Protein AF-A0A9E5T2G0-F1 (afdb_monomer_lite)

Foldseek 3Di:
DQPQKWKWKWKWFCPDPDVPDSDIDIDTDIGRLVCQLVVVVPDPPCSVVPDDSVVVNVCVVVPDFAWPDFDDD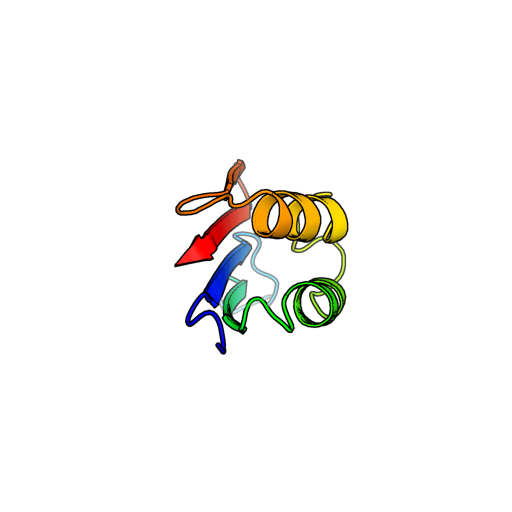PGMTITIGMD

Radius of gyration: 13.54 Å; chains: 1; bounding box: 33×21×39 Å

Structure (mmCIF, N/CA/C/O backbone):
data_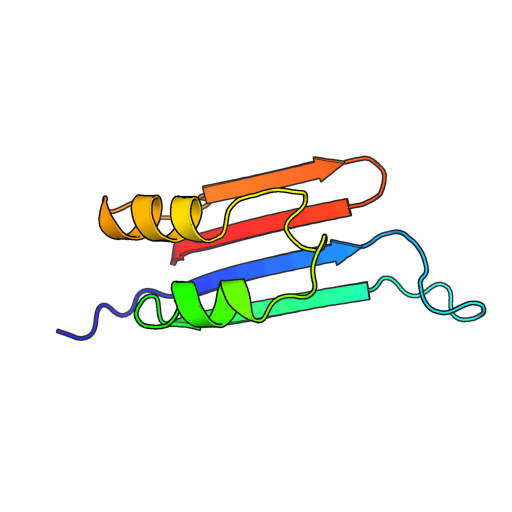AF-A0A9E5T2G0-F1
#
_entry.id   AF-A0A9E5T2G0-F1
#
loop_
_atom_site.group_PDB
_atom_site.id
_atom_site.type_symbol
_atom_site.label_atom_id
_atom_site.label_alt_id
_atom_site.label_comp_id
_atom_site.label_asym_id
_atom_site.label_entity_id
_atom_site.label_seq_id
_atom_site.pdbx_PDB_ins_code
_atom_site.Cartn_x
_atom_site.Cartn_y
_atom_site.Cartn_z
_atom_site.occupancy
_atom_site.B_iso_or_equiv
_atom_site.auth_seq_id
_atom_site.auth_comp_id
_atom_site.auth_asym_id
_atom_site.auth_atom_id
_atom_site.pdbx_PDB_model_num
ATOM 1 N N . MET A 1 1 ? 7.978 -9.147 -22.568 1.00 42.00 1 MET A N 1
ATOM 2 C CA . MET A 1 1 ? 8.126 -10.100 -21.450 1.00 42.00 1 MET A CA 1
ATOM 3 C C . MET A 1 1 ? 7.142 -9.648 -20.394 1.00 42.00 1 MET A C 1
ATOM 5 O O . MET A 1 1 ? 7.195 -8.480 -20.040 1.00 42.00 1 MET A O 1
ATOM 9 N N . ALA A 1 2 ? 6.176 -10.482 -20.007 1.00 46.69 2 ALA A N 1
ATOM 10 C CA . ALA A 1 2 ? 5.306 -10.133 -18.891 1.00 46.69 2 ALA A CA 1
ATOM 11 C C . ALA A 1 2 ? 6.190 -10.172 -17.646 1.00 46.69 2 ALA A C 1
ATOM 13 O O . ALA A 1 2 ? 6.604 -11.251 -17.229 1.00 46.69 2 ALA A O 1
ATOM 14 N N . ASP A 1 3 ? 6.581 -8.997 -17.162 1.00 55.91 3 ASP A N 1
ATOM 15 C CA . ASP A 1 3 ? 7.246 -8.835 -15.877 1.00 55.91 3 ASP A CA 1
ATOM 16 C C . ASP A 1 3 ? 6.397 -9.601 -14.858 1.00 55.91 3 ASP A C 1
ATOM 18 O O . ASP A 1 3 ? 5.247 -9.236 -14.613 1.00 55.91 3 ASP A O 1
ATOM 22 N N . GLY A 1 4 ? 6.912 -10.713 -14.331 1.00 68.56 4 GLY A N 1
ATOM 23 C CA . GLY A 1 4 ? 6.208 -11.580 -13.379 1.00 68.56 4 GLY A CA 1
ATOM 24 C C . GLY A 1 4 ? 6.039 -10.934 -12.004 1.00 68.56 4 GLY A C 1
ATOM 25 O O . GLY A 1 4 ? 5.955 -11.655 -11.015 1.00 68.56 4 GLY A O 1
ATOM 26 N N . ARG A 1 5 ? 6.048 -9.597 -11.958 1.00 80.94 5 ARG A N 1
ATOM 27 C CA . ARG A 1 5 ? 6.025 -8.779 -10.759 1.00 80.94 5 ARG A CA 1
ATOM 28 C C . ARG A 1 5 ? 4.591 -8.560 -10.293 1.00 80.94 5 ARG A C 1
ATOM 30 O O . ARG A 1 5 ? 3.698 -8.221 -11.080 1.00 80.94 5 ARG A O 1
ATOM 37 N N . PHE A 1 6 ? 4.377 -8.713 -8.998 1.00 88.62 6 PHE A N 1
ATOM 38 C CA . PHE A 1 6 ? 3.106 -8.539 -8.319 1.00 88.62 6 PHE A CA 1
ATOM 39 C C . PHE A 1 6 ? 3.228 -7.470 -7.241 1.00 88.62 6 PHE A C 1
ATOM 41 O O . PHE A 1 6 ? 4.168 -7.462 -6.456 1.00 88.62 6 PHE A O 1
ATOM 48 N N . LEU A 1 7 ? 2.228 -6.601 -7.169 1.00 89.38 7 LEU A N 1
ATOM 49 C CA . LEU A 1 7 ? 1.992 -5.721 -6.042 1.00 89.38 7 LEU A CA 1
ATOM 50 C C . LEU A 1 7 ? 1.113 -6.455 -5.025 1.00 89.38 7 LEU A C 1
ATOM 52 O O . LEU A 1 7 ? -0.049 -6.769 -5.294 1.00 89.38 7 LEU A O 1
ATOM 56 N N . CYS A 1 8 ? 1.672 -6.731 -3.860 1.00 90.56 8 CYS A N 1
ATOM 57 C CA . CYS A 1 8 ? 0.974 -7.308 -2.723 1.00 90.56 8 CYS A CA 1
ATOM 58 C C . CYS A 1 8 ? 0.577 -6.172 -1.774 1.00 90.56 8 CYS A C 1
ATOM 60 O O . CYS A 1 8 ? 1.437 -5.468 -1.246 1.00 90.56 8 CYS A O 1
ATOM 62 N N . VAL A 1 9 ? -0.728 -5.993 -1.573 1.00 88.81 9 VAL A N 1
ATOM 63 C CA . VAL A 1 9 ? -1.314 -4.941 -0.733 1.00 88.81 9 VAL A CA 1
ATOM 64 C C . VAL A 1 9 ? -2.059 -5.596 0.418 1.00 88.81 9 VAL A C 1
ATOM 66 O O . VAL A 1 9 ? -3.009 -6.345 0.197 1.00 88.81 9 VAL A O 1
ATOM 69 N N . THR A 1 10 ? -1.646 -5.286 1.640 1.00 89.44 10 THR A N 1
ATOM 70 C CA . THR A 1 10 ? -2.315 -5.691 2.876 1.00 89.44 10 THR A CA 1
ATOM 71 C C . THR A 1 10 ? -2.763 -4.446 3.627 1.00 89.44 10 THR A C 1
ATOM 73 O O . THR A 1 10 ? -1.937 -3.615 3.991 1.00 89.44 10 THR A O 1
ATOM 76 N N . VAL A 1 11 ? -4.062 -4.314 3.878 1.00 86.69 11 VAL A N 1
ATOM 77 C CA . VAL A 1 11 ? -4.633 -3.266 4.730 1.00 86.69 11 VAL A CA 1
ATOM 78 C C . VAL A 1 11 ? -5.388 -3.936 5.865 1.00 86.69 11 VAL A C 1
ATOM 80 O O . VAL A 1 11 ? -6.295 -4.731 5.622 1.00 86.69 11 VAL A O 1
ATOM 83 N N . VAL A 1 12 ? -5.038 -3.593 7.097 1.00 85.19 12 VAL A N 1
ATOM 84 C CA . VAL A 1 12 ? -5.713 -4.032 8.315 1.00 85.19 12 VAL A CA 1
ATOM 85 C C . VAL A 1 12 ? -6.254 -2.801 9.025 1.00 85.19 12 VAL A C 1
ATOM 87 O O . VAL A 1 12 ? -5.518 -1.870 9.344 1.00 85.19 12 VAL A O 1
ATOM 90 N N . ASP A 1 13 ? -7.561 -2.784 9.244 1.00 78.38 13 ASP A N 1
ATOM 91 C CA . ASP A 1 13 ? -8.254 -1.756 10.008 1.00 78.38 13 ASP A CA 1
ATOM 92 C C . ASP A 1 13 ? -8.624 -2.339 11.371 1.00 78.38 13 ASP A C 1
ATOM 94 O O . ASP A 1 13 ? -9.428 -3.273 11.465 1.00 78.38 13 ASP A O 1
ATOM 98 N N . HIS A 1 14 ? -7.987 -1.817 12.418 1.00 74.06 14 HIS A N 1
ATOM 99 C CA . HIS A 1 14 ? -8.173 -2.289 13.787 1.00 74.06 14 HIS A CA 1
ATOM 100 C C . HIS A 1 14 ? -9.387 -1.641 14.465 1.00 74.06 14 HIS A C 1
ATOM 102 O O . HIS A 1 14 ? -9.731 -2.031 15.581 1.00 74.06 14 HIS A O 1
ATOM 108 N N . ASN A 1 15 ? -10.071 -0.696 13.805 1.00 64.06 15 ASN A N 1
ATOM 109 C CA . ASN A 1 15 ? -11.405 -0.293 14.232 1.00 64.06 15 ASN A CA 1
ATOM 110 C C . ASN A 1 15 ? -12.407 -1.388 13.841 1.00 64.06 15 ASN A C 1
ATOM 112 O O . ASN A 1 15 ? -12.541 -1.740 12.669 1.00 64.06 15 ASN A O 1
ATOM 116 N N . ALA A 1 16 ? -13.141 -1.912 14.822 1.00 53.03 16 ALA A N 1
ATOM 117 C CA . ALA A 1 16 ? -14.257 -2.817 14.573 1.00 53.03 16 ALA A CA 1
ATOM 118 C C . ALA A 1 16 ? -15.339 -2.074 13.767 1.00 53.03 16 ALA A C 1
ATOM 120 O O . ALA A 1 16 ? -16.003 -1.185 14.294 1.00 53.03 16 ALA A O 1
ATOM 121 N N . VAL A 1 17 ? -15.498 -2.403 12.481 1.00 53.41 17 VAL A N 1
ATOM 122 C CA . VAL A 1 17 ? -16.548 -1.806 11.626 1.00 53.41 17 VAL A CA 1
ATOM 123 C C . VAL A 1 17 ? -17.868 -2.572 11.747 1.00 53.41 17 VAL A C 1
ATOM 125 O O . VAL A 1 17 ? -18.925 -2.040 11.421 1.00 53.41 17 VAL A O 1
ATOM 128 N N . ILE A 1 18 ? -17.840 -3.799 12.267 1.00 55.12 18 ILE A N 1
ATOM 129 C CA . ILE A 1 18 ? -19.055 -4.563 12.533 1.00 55.12 18 ILE A CA 1
ATOM 130 C C . ILE A 1 18 ? -19.338 -4.452 14.026 1.00 55.12 18 ILE A 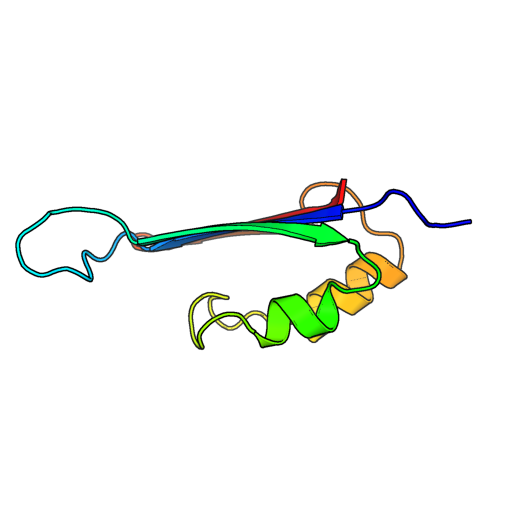C 1
ATOM 132 O O . ILE A 1 18 ? -18.754 -5.166 14.848 1.00 55.12 18 ILE A O 1
ATOM 136 N N . GLU A 1 19 ? -20.214 -3.507 14.375 1.00 46.34 19 GLU A N 1
ATOM 137 C CA . GLU A 1 19 ? -20.829 -3.464 15.697 1.00 46.34 19 GLU A CA 1
ATOM 138 C C . GLU A 1 19 ? -21.307 -4.888 16.020 1.00 46.34 19 GLU A C 1
ATOM 140 O O . GLU A 1 19 ? -22.144 -5.429 15.304 1.00 46.34 19 GLU A O 1
ATOM 145 N N . GLN A 1 20 ? -20.755 -5.486 17.085 1.00 50.22 20 GLN A N 1
ATOM 146 C CA . GLN A 1 20 ? -21.100 -6.802 17.659 1.00 50.22 20 GLN A CA 1
ATOM 147 C C . GLN A 1 20 ? -20.251 -8.038 17.281 1.00 50.22 20 GLN A C 1
ATOM 149 O O . GLN A 1 20 ? -20.490 -9.078 17.892 1.00 50.22 20 GLN A O 1
ATOM 154 N N . THR A 1 21 ? -19.233 -7.978 16.404 1.00 59.69 21 THR A N 1
ATOM 155 C CA . THR A 1 21 ? -18.380 -9.175 16.136 1.00 59.69 21 THR A CA 1
ATOM 156 C C . THR A 1 21 ? -16.963 -9.103 16.704 1.00 59.69 21 THR A C 1
ATOM 158 O O . THR A 1 21 ? -16.358 -10.140 16.961 1.00 59.69 21 THR A O 1
ATOM 161 N N . GLY A 1 22 ? -16.425 -7.899 16.934 1.00 57.84 22 GLY A N 1
ATOM 162 C CA . GLY A 1 22 ? -15.029 -7.723 17.361 1.00 57.84 22 GLY A CA 1
ATOM 163 C C . GLY A 1 22 ? -13.997 -8.053 16.273 1.00 57.84 22 GLY A C 1
ATOM 164 O O . GLY A 1 22 ? -12.805 -8.141 16.566 1.00 57.84 22 GLY A O 1
ATOM 165 N N . GLU A 1 23 ? -14.435 -8.237 15.025 1.00 59.19 23 GLU A N 1
ATOM 166 C CA . GLU A 1 23 ? -13.565 -8.612 13.911 1.00 59.19 23 GLU A CA 1
ATOM 167 C C . GLU A 1 23 ? -12.929 -7.388 13.236 1.00 59.19 23 GLU A C 1
ATOM 169 O O . GLU A 1 23 ? -13.559 -6.345 13.037 1.00 59.19 23 GLU A O 1
ATOM 174 N N . GLN A 1 24 ? -11.654 -7.535 12.872 1.00 67.06 24 GLN A N 1
ATOM 175 C CA . GLN A 1 24 ? -10.888 -6.535 12.130 1.00 67.06 24 GLN A CA 1
ATOM 176 C C . GLN A 1 24 ? -11.258 -6.587 10.645 1.00 67.06 24 GLN A C 1
ATOM 178 O O . GLN A 1 24 ? -11.410 -7.665 10.068 1.00 67.06 24 GLN A O 1
ATOM 183 N N . SER A 1 25 ? -11.356 -5.427 9.993 1.00 73.62 25 SER A N 1
ATOM 184 C CA . SER A 1 25 ? -11.531 -5.377 8.538 1.00 73.62 25 SER A CA 1
ATOM 185 C C . SER A 1 25 ? -10.167 -5.555 7.871 1.00 73.62 25 SER A C 1
ATOM 187 O O . SER A 1 25 ? -9.269 -4.736 8.065 1.00 73.62 25 SER A O 1
ATOM 189 N N . TYR A 1 26 ? -10.014 -6.620 7.081 1.00 80.31 26 TYR A N 1
ATOM 190 C CA . TYR A 1 26 ? -8.775 -6.938 6.374 1.00 80.31 26 TYR A CA 1
ATOM 191 C C . TYR A 1 26 ? -8.983 -6.944 4.855 1.00 80.31 26 TYR A C 1
ATOM 193 O O . TYR A 1 26 ? -9.977 -7.457 4.343 1.00 80.31 26 TYR A O 1
ATOM 201 N N . ILE A 1 27 ? -8.023 -6.378 4.125 1.00 84.00 27 ILE A N 1
ATOM 202 C CA . ILE A 1 27 ? -7.917 -6.458 2.667 1.00 84.00 27 ILE A CA 1
ATOM 203 C C . ILE A 1 27 ? -6.537 -7.025 2.362 1.00 84.00 27 ILE A C 1
ATOM 205 O O . ILE A 1 27 ? -5.534 -6.441 2.758 1.00 84.00 27 ILE A O 1
ATOM 209 N N . ASN A 1 28 ? -6.484 -8.152 1.659 1.00 88.19 28 ASN A N 1
ATOM 210 C CA . ASN A 1 28 ? -5.241 -8.722 1.154 1.00 88.19 28 ASN A CA 1
ATOM 211 C C . ASN A 1 28 ? -5.408 -9.001 -0.340 1.00 88.19 28 ASN A C 1
ATOM 213 O O . ASN A 1 28 ? -6.288 -9.766 -0.736 1.00 88.19 28 ASN A O 1
ATOM 217 N N . MET A 1 29 ? -4.597 -8.344 -1.163 1.00 88.12 29 MET A N 1
ATOM 218 C CA . MET A 1 29 ? -4.672 -8.424 -2.616 1.00 88.12 29 MET A CA 1
ATOM 219 C C . MET A 1 29 ? -3.296 -8.662 -3.214 1.00 88.12 29 MET A C 1
ATOM 221 O O . MET A 1 29 ? -2.308 -8.063 -2.795 1.00 88.12 29 MET A O 1
ATOM 225 N N . ARG A 1 30 ? -3.264 -9.484 -4.262 1.00 89.75 30 ARG A N 1
ATOM 226 C CA . ARG A 1 30 ? -2.095 -9.684 -5.115 1.00 89.75 30 ARG A CA 1
ATOM 227 C C . ARG A 1 30 ? -2.451 -9.262 -6.530 1.00 89.75 30 ARG A C 1
ATOM 229 O O . ARG A 1 30 ? -3.289 -9.888 -7.175 1.00 89.75 30 ARG A O 1
ATOM 236 N N . ILE A 1 31 ? -1.831 -8.188 -6.992 1.00 89.69 31 ILE A N 1
ATOM 237 C CA . ILE A 1 31 ? -2.193 -7.505 -8.230 1.00 89.69 31 ILE A CA 1
ATOM 238 C C . ILE A 1 31 ? -1.002 -7.594 -9.186 1.00 89.69 31 ILE A C 1
ATOM 240 O O . ILE A 1 31 ? 0.104 -7.237 -8.790 1.00 89.69 31 ILE A O 1
ATOM 244 N N . PRO A 1 32 ? -1.167 -8.039 -10.441 1.00 89.50 32 PRO A N 1
ATOM 245 C CA . PRO A 1 32 ? -0.107 -7.911 -11.438 1.00 89.50 32 PRO A CA 1
ATOM 246 C C . PRO A 1 32 ? 0.317 -6.446 -11.566 1.00 89.50 32 PRO A C 1
ATOM 248 O O . PRO A 1 32 ? -0.550 -5.584 -11.682 1.00 89.50 32 PRO A O 1
ATOM 251 N N . VAL A 1 33 ? 1.617 -6.143 -11.602 1.00 87.19 33 VAL A N 1
ATOM 252 C CA . VAL A 1 33 ? 2.103 -4.748 -11.685 1.00 87.19 33 VAL A CA 1
ATOM 253 C C . VAL A 1 33 ? 1.468 -3.973 -12.847 1.00 87.19 33 VAL A C 1
ATOM 255 O O . VAL A 1 33 ? 1.121 -2.806 -12.691 1.00 87.19 33 VAL A O 1
ATOM 258 N N . ALA A 1 34 ? 1.205 -4.645 -13.972 1.00 86.19 34 ALA A N 1
ATOM 259 C CA . ALA A 1 34 ? 0.510 -4.071 -15.127 1.00 86.19 34 ALA A CA 1
ATOM 260 C C . ALA A 1 34 ? -0.899 -3.514 -14.819 1.00 86.19 34 ALA A C 1
ATOM 262 O O . ALA A 1 34 ? -1.421 -2.714 -15.590 1.00 86.19 34 ALA A O 1
ATOM 263 N N . LEU A 1 35 ? -1.520 -3.942 -13.717 1.00 88.94 35 LEU A N 1
ATOM 264 C CA . LEU A 1 35 ? -2.850 -3.533 -13.259 1.00 88.94 35 LEU A CA 1
ATOM 265 C C . LEU A 1 35 ? -2.814 -2.768 -11.923 1.00 88.94 35 LEU A C 1
ATOM 267 O O . LEU A 1 35 ? -3.876 -2.445 -11.392 1.00 88.94 35 LEU A O 1
ATOM 271 N N . ALA A 1 36 ? -1.625 -2.481 -11.376 1.00 87.19 36 ALA A N 1
ATOM 272 C CA . ALA A 1 36 ? -1.455 -1.877 -10.052 1.00 87.19 36 ALA A CA 1
ATOM 273 C C . ALA A 1 36 ? -2.241 -0.570 -9.900 1.00 87.19 36 ALA A C 1
ATOM 275 O O . ALA A 1 36 ? -2.979 -0.412 -8.933 1.00 87.19 36 ALA A O 1
ATOM 276 N N . GLU A 1 37 ? -2.153 0.326 -10.884 1.00 85.81 37 GLU A N 1
ATOM 277 C CA . GLU A 1 37 ? -2.846 1.616 -10.843 1.00 85.81 37 GLU A CA 1
ATOM 278 C C . GLU A 1 37 ? -4.365 1.456 -10.716 1.00 85.81 37 GLU A C 1
ATOM 280 O O . GLU A 1 37 ? -4.990 2.035 -9.828 1.00 85.81 37 GLU A O 1
ATOM 285 N N . GLN A 1 38 ? -4.965 0.640 -11.586 1.00 88.44 38 GLN A N 1
ATOM 286 C CA . GLN A 1 38 ? -6.414 0.452 -11.604 1.00 88.44 38 GLN A CA 1
ATOM 287 C C . GLN A 1 38 ? -6.892 -0.248 -10.331 1.00 88.44 38 GLN A C 1
ATOM 289 O O . GLN A 1 38 ? -7.885 0.161 -9.739 1.00 88.44 38 GLN A O 1
ATOM 294 N N . ALA A 1 39 ? -6.156 -1.256 -9.861 1.00 87.44 39 ALA A N 1
ATOM 295 C CA . ALA A 1 39 ? -6.512 -1.970 -8.643 1.00 87.44 39 ALA A CA 1
ATOM 296 C C . ALA A 1 39 ? -6.392 -1.098 -7.383 1.00 87.44 39 ALA A C 1
ATOM 298 O O . ALA A 1 39 ? -7.251 -1.176 -6.507 1.00 87.44 39 ALA A O 1
ATOM 299 N N . LEU A 1 40 ? -5.370 -0.239 -7.292 1.00 86.31 40 LEU A N 1
ATOM 300 C CA . LEU A 1 40 ? -5.218 0.686 -6.167 1.00 86.31 40 LEU A CA 1
ATOM 301 C C . LEU A 1 40 ? -6.323 1.751 -6.151 1.00 86.31 40 LEU A C 1
ATOM 303 O O . LEU A 1 40 ? -6.790 2.110 -5.076 1.00 86.31 40 LEU A O 1
ATOM 307 N N . ARG A 1 41 ? -6.802 2.207 -7.317 1.00 85.06 41 ARG A N 1
ATOM 308 C CA . ARG A 1 41 ? -7.956 3.124 -7.417 1.00 85.06 41 ARG A CA 1
ATOM 309 C C . ARG A 1 41 ? -9.289 2.480 -7.021 1.00 85.06 41 ARG A C 1
ATOM 311 O O . ARG A 1 41 ? -10.224 3.196 -6.687 1.00 85.06 41 ARG A O 1
ATOM 318 N N . MET A 1 42 ? -9.393 1.150 -7.066 1.00 85.88 42 MET A N 1
ATOM 319 C CA . MET A 1 42 ? -10.588 0.416 -6.627 1.00 85.88 42 MET A CA 1
ATOM 320 C C . MET A 1 42 ? -10.641 0.198 -5.110 1.00 85.88 42 MET A C 1
ATOM 322 O O . MET A 1 42 ? -11.668 -0.251 -4.597 1.00 85.88 42 MET A O 1
ATOM 326 N N . LEU A 1 43 ? -9.556 0.485 -4.382 1.00 82.56 43 LEU A N 1
ATOM 327 C CA . LEU A 1 43 ? -9.566 0.409 -2.927 1.00 82.56 43 LEU A CA 1
ATOM 328 C C . LEU A 1 43 ? -10.533 1.447 -2.344 1.00 82.56 43 LEU A C 1
ATOM 330 O O . LEU A 1 43 ? -10.555 2.585 -2.811 1.00 82.56 43 LEU A O 1
ATOM 334 N N . PRO A 1 44 ? -11.299 1.093 -1.294 1.00 79.50 44 PRO A N 1
ATOM 335 C CA . PRO A 1 44 ? -12.163 2.054 -0.627 1.00 79.50 44 P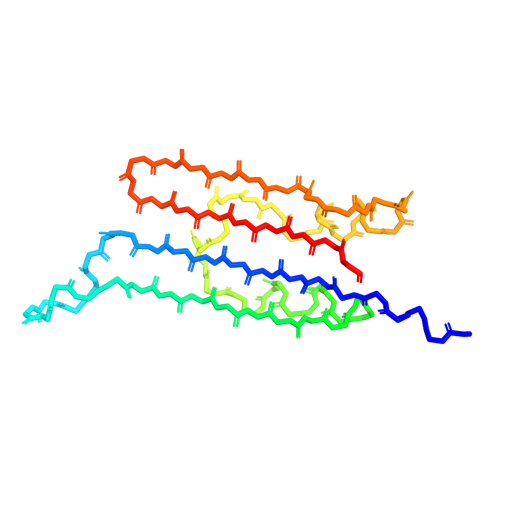RO A CA 1
ATOM 336 C C . PRO A 1 44 ? -11.372 3.268 -0.134 1.00 79.50 44 PRO A C 1
ATOM 338 O O . PRO A 1 44 ? -10.270 3.127 0.413 1.00 79.50 44 PRO A O 1
ATOM 341 N N . GLU A 1 45 ? -11.956 4.456 -0.284 1.00 77.38 45 GLU A N 1
ATOM 342 C CA . GLU A 1 45 ? -11.342 5.697 0.182 1.00 77.38 45 GLU A CA 1
ATOM 343 C C . GLU A 1 45 ? -10.958 5.605 1.667 1.00 77.38 45 GLU A C 1
ATOM 345 O O . GLU A 1 45 ? -11.645 5.002 2.495 1.00 77.38 45 GLU A O 1
ATOM 350 N N . GLY A 1 46 ? -9.793 6.159 2.005 1.00 74.81 46 GLY A N 1
ATOM 351 C CA . GLY A 1 46 ? -9.239 6.113 3.357 1.00 74.81 46 GLY A CA 1
ATOM 352 C C . GLY A 1 46 ? -8.551 4.796 3.740 1.00 74.81 46 GLY A C 1
ATOM 353 O O . GLY A 1 46 ? -7.819 4.778 4.734 1.00 74.81 46 GLY A O 1
ATOM 354 N N . LYS A 1 47 ? -8.687 3.699 2.976 1.00 78.00 47 LYS A N 1
ATOM 355 C CA . LYS A 1 47 ? -7.958 2.445 3.271 1.00 78.00 47 LYS A CA 1
ATOM 356 C C . LYS A 1 47 ? -6.454 2.558 3.026 1.00 78.00 47 LYS A C 1
ATOM 358 O O . LYS A 1 47 ? -5.696 1.956 3.773 1.00 78.00 47 LYS A O 1
ATOM 363 N N . LEU A 1 48 ? -6.030 3.402 2.086 1.00 78.88 48 LEU A N 1
ATOM 364 C CA . LEU A 1 48 ? -4.618 3.713 1.830 1.00 78.88 48 LEU A CA 1
ATOM 365 C C . LEU A 1 48 ? -4.029 4.797 2.751 1.00 78.88 48 LEU A C 1
ATOM 367 O O . LEU A 1 48 ? -2.910 5.232 2.528 1.00 78.88 48 LEU A O 1
ATOM 371 N N . GLY A 1 49 ? -4.746 5.262 3.781 1.00 75.94 49 GLY A N 1
ATOM 372 C CA . GLY A 1 49 ? -4.162 6.174 4.780 1.00 75.94 49 GLY A CA 1
ATOM 373 C C . GLY A 1 49 ? -3.663 7.514 4.218 1.00 75.94 49 GLY A C 1
ATOM 374 O O . GLY A 1 49 ? -2.752 8.105 4.780 1.00 75.94 49 GLY A O 1
ATOM 375 N N . GLY A 1 50 ? -4.227 7.980 3.098 1.00 78.25 50 GLY A N 1
ATOM 376 C CA . GLY A 1 50 ? -3.789 9.206 2.419 1.00 78.25 50 GLY A CA 1
ATOM 377 C C . GLY A 1 50 ? -2.602 9.022 1.468 1.00 78.25 50 GLY A C 1
ATOM 378 O O . GLY A 1 50 ? -2.158 9.999 0.873 1.00 78.25 50 GLY A O 1
ATOM 379 N N . ILE A 1 51 ? -2.107 7.793 1.291 1.00 82.31 51 ILE A N 1
ATOM 380 C CA . ILE A 1 51 ? -1.118 7.477 0.260 1.00 82.31 51 ILE A CA 1
ATOM 381 C C . ILE A 1 51 ? -1.770 7.608 -1.110 1.00 82.31 51 ILE A C 1
ATOM 383 O O . ILE A 1 51 ? -2.802 6.984 -1.369 1.00 82.31 51 ILE A O 1
ATOM 387 N N . ASP A 1 52 ? -1.132 8.377 -1.988 1.00 86.00 52 ASP A N 1
ATOM 388 C CA . ASP A 1 52 ? -1.527 8.476 -3.385 1.00 86.00 52 ASP A CA 1
ATOM 389 C C . ASP A 1 52 ? -1.205 7.158 -4.121 1.00 86.00 52 ASP A C 1
ATOM 391 O O . ASP A 1 52 ? -0.033 6.766 -4.194 1.00 86.00 52 ASP A O 1
ATOM 395 N N . PRO A 1 53 ? -2.213 6.462 -4.687 1.00 86.06 53 PRO A N 1
ATOM 396 C CA . PRO A 1 53 ? -2.004 5.315 -5.567 1.00 86.06 53 PRO A CA 1
ATOM 397 C C . PRO A 1 53 ? -0.968 5.551 -6.665 1.00 86.06 53 PRO A C 1
ATOM 399 O O . PRO A 1 53 ? -0.244 4.627 -7.034 1.00 86.06 53 PRO A O 1
ATOM 402 N N . GLN A 1 54 ? -0.907 6.771 -7.199 1.00 87.19 54 GLN A N 1
ATOM 403 C CA . GLN A 1 54 ? -0.046 7.104 -8.322 1.00 87.19 54 GLN A CA 1
ATOM 404 C C . GLN A 1 54 ? 1.434 7.086 -7.932 1.00 87.19 54 GLN A C 1
ATOM 406 O O . GLN A 1 54 ? 2.245 6.555 -8.686 1.00 87.19 54 GLN A O 1
ATOM 411 N N . LEU A 1 55 ? 1.767 7.519 -6.713 1.00 88.19 55 LEU A N 1
ATOM 412 C CA . LEU A 1 55 ? 3.129 7.441 -6.180 1.00 88.19 55 LEU A CA 1
ATOM 413 C C . LEU A 1 55 ? 3.630 5.990 -6.117 1.00 88.19 55 LEU A C 1
ATOM 415 O O . LEU A 1 55 ? 4.763 5.698 -6.488 1.00 88.19 55 LEU A O 1
ATOM 419 N N . ILE A 1 56 ? 2.773 5.055 -5.692 1.00 87.31 56 ILE A N 1
ATOM 420 C CA . ILE A 1 56 ? 3.123 3.627 -5.640 1.00 87.31 56 ILE A CA 1
ATOM 421 C C . ILE A 1 56 ? 3.438 3.106 -7.048 1.00 87.31 56 ILE A C 1
ATOM 423 O O . ILE A 1 56 ? 4.391 2.353 -7.234 1.00 87.31 56 ILE A O 1
ATOM 427 N N . VAL A 1 57 ? 2.651 3.508 -8.048 1.00 87.88 57 VAL A N 1
ATOM 428 C CA . VAL A 1 57 ? 2.851 3.101 -9.446 1.00 87.88 57 VAL A CA 1
ATOM 429 C C . VAL A 1 57 ? 4.156 3.661 -10.002 1.00 87.88 57 VAL A C 1
ATOM 431 O O . VAL A 1 57 ? 4.902 2.918 -10.639 1.00 87.88 57 VAL A O 1
ATOM 434 N N . GLU A 1 58 ? 4.455 4.930 -9.728 1.00 88.50 58 GLU A N 1
ATOM 435 C CA . GLU A 1 58 ? 5.710 5.577 -10.125 1.00 88.50 58 GLU A CA 1
ATOM 436 C C . GLU A 1 58 ? 6.916 4.839 -9.532 1.00 88.50 58 GLU A C 1
ATOM 438 O O . GLU A 1 58 ? 7.803 4.431 -10.279 1.00 88.50 58 GLU A O 1
ATOM 443 N N . MET A 1 59 ? 6.893 4.519 -8.232 1.00 87.19 59 MET A N 1
ATOM 444 C CA . MET A 1 59 ? 7.958 3.737 -7.586 1.00 87.19 59 MET A CA 1
ATOM 445 C C . MET A 1 59 ? 8.177 2.378 -8.268 1.00 87.19 59 MET A C 1
ATOM 447 O O . MET A 1 59 ? 9.312 1.955 -8.489 1.00 87.19 59 MET A O 1
ATOM 451 N N . ILE A 1 60 ? 7.100 1.682 -8.645 1.00 86.38 60 ILE A N 1
ATOM 452 C CA . ILE A 1 60 ? 7.196 0.391 -9.345 1.00 86.38 60 ILE A CA 1
ATOM 453 C C . ILE A 1 60 ? 7.818 0.551 -10.743 1.00 86.38 60 ILE A C 1
ATOM 455 O O . ILE A 1 60 ? 8.604 -0.304 -11.176 1.00 86.38 60 ILE A O 1
ATOM 459 N N . GLN A 1 61 ? 7.456 1.621 -11.458 1.00 84.69 61 GLN A N 1
ATOM 460 C CA . GLN A 1 61 ? 7.981 1.941 -12.788 1.00 84.69 61 GLN A CA 1
ATOM 461 C C . GLN A 1 61 ? 9.461 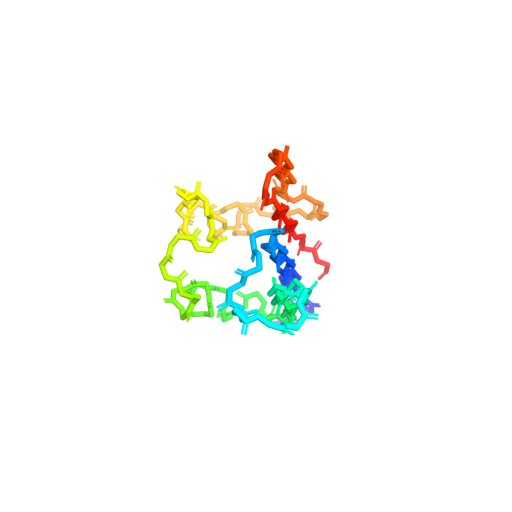2.333 -12.743 1.00 84.69 61 GLN A C 1
ATOM 463 O O . GLN A 1 61 ? 10.213 1.946 -13.636 1.00 84.69 61 GLN A O 1
ATOM 468 N N . GLU A 1 62 ? 9.895 3.006 -11.678 1.00 87.00 62 GLU A N 1
ATOM 469 C CA . GLU A 1 62 ? 11.303 3.320 -11.402 1.00 87.00 62 GLU A CA 1
ATOM 470 C C . GLU A 1 62 ? 12.132 2.090 -10.989 1.00 87.00 62 GLU A C 1
ATOM 472 O O . GLU A 1 62 ? 13.355 2.166 -10.874 1.00 87.00 62 GLU A O 1
ATOM 477 N N . GLY A 1 63 ? 11.488 0.930 -10.823 1.00 82.19 63 GLY A N 1
ATOM 478 C CA . GLY A 1 63 ? 12.150 -0.342 -10.541 1.00 82.19 63 GLY A CA 1
ATOM 479 C C . GLY A 1 63 ? 12.221 -0.698 -9.059 1.00 82.19 63 GLY A C 1
ATOM 480 O O . GLY A 1 63 ? 12.987 -1.591 -8.697 1.00 82.19 63 GLY A O 1
ATOM 481 N N . ALA A 1 64 ? 11.430 -0.047 -8.199 1.00 83.19 64 ALA A N 1
ATOM 482 C CA . ALA A 1 64 ? 11.350 -0.419 -6.794 1.00 83.19 64 ALA A CA 1
ATOM 483 C C . ALA A 1 64 ? 10.840 -1.863 -6.624 1.00 83.19 64 ALA A C 1
ATOM 485 O O . ALA A 1 64 ? 9.923 -2.324 -7.312 1.00 83.19 64 ALA A O 1
ATOM 486 N N . SER A 1 65 ? 11.452 -2.577 -5.682 1.00 85.88 65 SER A N 1
ATOM 487 C CA . SER A 1 65 ? 11.168 -3.974 -5.345 1.00 85.88 65 SER A CA 1
ATOM 488 C C . SER A 1 65 ? 11.218 -4.170 -3.833 1.00 85.88 65 SER A C 1
ATOM 490 O O . SER A 1 65 ? 11.964 -3.462 -3.157 1.00 85.88 65 SER A O 1
ATOM 492 N N . GLY A 1 66 ? 10.503 -5.162 -3.305 1.00 86.62 66 GLY A N 1
ATOM 493 C CA . GLY A 1 66 ? 10.428 -5.407 -1.865 1.00 86.62 66 GLY A CA 1
ATOM 494 C C . GLY A 1 66 ? 9.358 -4.550 -1.191 1.00 86.62 66 GLY A C 1
ATOM 495 O O . GLY A 1 66 ? 8.331 -4.252 -1.793 1.00 86.62 66 GLY A O 1
ATOM 496 N N . GLU A 1 67 ? 9.557 -4.194 0.076 1.00 87.81 67 GLU A N 1
ATOM 497 C CA . GLU A 1 67 ? 8.593 -3.392 0.837 1.00 87.81 67 GLU A CA 1
ATOM 498 C C . GLU A 1 67 ? 8.664 -1.916 0.413 1.00 87.81 67 GLU A C 1
ATOM 500 O O . GLU A 1 67 ? 9.691 -1.266 0.588 1.00 87.81 67 GLU A O 1
ATOM 505 N N . LEU A 1 68 ? 7.579 -1.399 -0.173 1.00 84.69 68 LEU A N 1
ATOM 506 C CA . LEU A 1 68 ? 7.475 0.003 -0.592 1.00 84.69 68 LEU A CA 1
ATOM 507 C C . LEU A 1 68 ? 6.962 0.880 0.543 1.00 84.69 68 LEU A C 1
ATOM 509 O O . LEU A 1 68 ? 7.437 1.993 0.751 1.00 84.69 68 LEU A O 1
ATOM 513 N N . ILE A 1 69 ? 5.941 0.385 1.241 1.00 84.69 69 ILE A N 1
ATOM 514 C CA . ILE A 1 69 ? 5.224 1.120 2.274 1.00 84.69 69 ILE A CA 1
ATOM 515 C C . ILE A 1 69 ? 4.906 0.161 3.406 1.00 84.69 69 ILE A C 1
ATOM 517 O O . ILE A 1 69 ? 4.323 -0.902 3.189 1.00 84.69 69 ILE A O 1
ATOM 521 N N . ASN A 1 70 ? 5.233 0.596 4.616 1.00 86.31 70 ASN A N 1
ATOM 522 C CA . ASN A 1 70 ? 4.837 -0.048 5.852 1.00 86.31 70 ASN A CA 1
ATOM 523 C C . ASN A 1 70 ? 4.413 1.041 6.836 1.00 86.31 70 ASN A C 1
ATOM 525 O O . ASN A 1 70 ? 5.244 1.712 7.447 1.00 86.31 70 ASN A O 1
ATOM 529 N N . LEU A 1 71 ? 3.106 1.270 6.915 1.00 85.19 71 LEU A N 1
ATOM 530 C CA . LEU A 1 71 ? 2.509 2.191 7.870 1.00 85.19 71 LEU A CA 1
ATOM 531 C C . LEU A 1 71 ? 1.826 1.379 8.953 1.00 85.19 71 LEU A C 1
ATOM 533 O O . LEU A 1 71 ? 0.949 0.566 8.667 1.00 85.19 71 LEU A O 1
ATOM 537 N N . SER A 1 72 ? 2.203 1.639 10.198 1.00 82.06 72 SER A N 1
ATOM 538 C CA . SER A 1 72 ? 1.537 1.092 11.369 1.00 82.06 72 SER A CA 1
ATOM 539 C C . SER A 1 72 ? 1.211 2.237 12.314 1.00 82.06 72 SER A C 1
ATOM 541 O O . SER A 1 72 ? 2.088 2.766 12.991 1.00 82.06 72 SER A O 1
ATOM 543 N N . GLU A 1 73 ? -0.058 2.612 12.354 1.00 78.31 73 GLU A N 1
ATOM 544 C CA . GLU A 1 73 ? -0.614 3.530 13.345 1.00 78.31 73 GLU A CA 1
ATOM 545 C C . GLU A 1 73 ? -1.415 2.735 14.381 1.00 78.31 73 GLU A C 1
ATOM 547 O O . GLU A 1 73 ? -1.791 1.591 14.127 1.00 78.31 73 GLU A O 1
ATOM 552 N N . GLU A 1 74 ? -1.734 3.337 15.535 1.00 72.38 74 GLU A N 1
ATOM 553 C CA . GLU A 1 74 ? -2.452 2.668 16.643 1.00 72.38 74 GLU A CA 1
ATOM 554 C C . GLU A 1 74 ? -3.722 1.911 16.212 1.00 72.38 74 GLU A C 1
ATOM 556 O O . GLU A 1 74 ? -4.167 1.003 16.909 1.00 72.38 74 GLU A O 1
ATOM 561 N N . LYS A 1 75 ? -4.332 2.292 15.082 1.00 74.81 75 LYS A N 1
ATOM 562 C CA . LYS A 1 75 ? -5.620 1.763 14.618 1.00 74.81 75 LYS A CA 1
ATOM 563 C C . LYS A 1 75 ? -5.608 1.218 13.190 1.00 74.81 75 LYS A C 1
ATOM 565 O O . LYS A 1 75 ? -6.647 0.754 12.722 1.00 74.81 75 LYS A O 1
ATOM 570 N N . LYS A 1 76 ? -4.480 1.265 12.477 1.00 79.88 76 LYS A N 1
ATOM 571 C CA . LYS A 1 76 ? -4.414 0.832 11.075 1.00 79.88 76 LYS A CA 1
ATOM 572 C C . LYS A 1 76 ? -3.012 0.373 10.693 1.00 79.88 76 LYS A C 1
ATOM 574 O O . LYS A 1 76 ? -2.038 1.064 10.978 1.00 79.88 76 LYS A O 1
ATOM 579 N N . THR A 1 77 ? -2.940 -0.736 9.965 1.00 86.12 77 THR A N 1
ATOM 580 C CA . THR A 1 77 ? -1.706 -1.219 9.343 1.00 86.12 77 THR A CA 1
ATOM 581 C C . THR A 1 77 ? -1.883 -1.311 7.832 1.00 86.12 77 THR A C 1
ATOM 583 O O . THR A 1 77 ? -2.851 -1.895 7.348 1.00 86.12 77 THR A O 1
ATOM 586 N N . ILE A 1 78 ? -0.952 -0.741 7.070 1.00 87.31 78 ILE A N 1
ATOM 587 C CA . ILE A 1 78 ? -0.893 -0.822 5.609 1.00 87.31 78 ILE A CA 1
ATOM 588 C C . ILE A 1 78 ? 0.499 -1.323 5.232 1.00 87.31 78 ILE A C 1
ATOM 590 O O . ILE A 1 78 ? 1.495 -0.670 5.530 1.00 87.31 78 ILE A O 1
ATOM 594 N N . SER A 1 79 ? 0.562 -2.459 4.546 1.00 89.62 79 SER A N 1
ATOM 595 C CA . SER A 1 79 ? 1.789 -3.011 3.976 1.00 89.62 79 SER A CA 1
ATOM 596 C C . SER A 1 79 ? 1.620 -3.164 2.470 1.00 89.62 79 SER A C 1
ATOM 598 O O . SER A 1 79 ? 0.669 -3.792 1.999 1.00 89.62 79 SER A O 1
ATOM 600 N N . ILE A 1 80 ? 2.530 -2.567 1.706 1.00 87.88 80 ILE A N 1
ATOM 601 C CA . ILE A 1 80 ? 2.557 -2.631 0.245 1.00 87.88 80 ILE A CA 1
ATOM 602 C C . ILE A 1 80 ? 3.947 -3.074 -0.176 1.00 87.88 80 ILE A C 1
ATOM 604 O O . ILE A 1 80 ? 4.940 -2.415 0.136 1.00 87.88 80 ILE A O 1
ATOM 608 N N . ARG A 1 81 ? 4.016 -4.189 -0.901 1.00 90.12 81 ARG A N 1
ATOM 609 C CA . ARG A 1 81 ? 5.273 -4.779 -1.363 1.00 90.12 81 ARG A CA 1
ATOM 610 C C . ARG A 1 81 ? 5.195 -5.209 -2.821 1.00 90.12 81 ARG A C 1
ATOM 612 O O . ARG A 1 81 ? 4.136 -5.615 -3.289 1.00 90.12 81 ARG A O 1
ATOM 619 N N . VAL A 1 82 ? 6.322 -5.161 -3.515 1.00 88.81 82 VAL A N 1
ATOM 620 C CA . VAL A 1 82 ? 6.483 -5.633 -4.893 1.00 88.81 82 VAL A CA 1
ATOM 621 C C . VAL A 1 82 ? 7.337 -6.893 -4.878 1.00 88.81 82 VAL A C 1
ATOM 623 O O . VAL A 1 82 ? 8.446 -6.875 -4.344 1.00 88.81 82 VAL A O 1
ATOM 626 N N . GLU A 1 83 ? 6.820 -7.967 -5.466 1.00 85.94 83 GLU A N 1
ATOM 627 C CA . GLU A 1 83 ? 7.470 -9.282 -5.582 1.00 85.94 83 GLU A CA 1
ATOM 628 C C . GLU A 1 83 ? 7.635 -9.704 -7.031 1.00 85.94 83 GLU A C 1
ATOM 630 O O . GLU A 1 83 ? 6.643 -9.554 -7.774 1.00 85.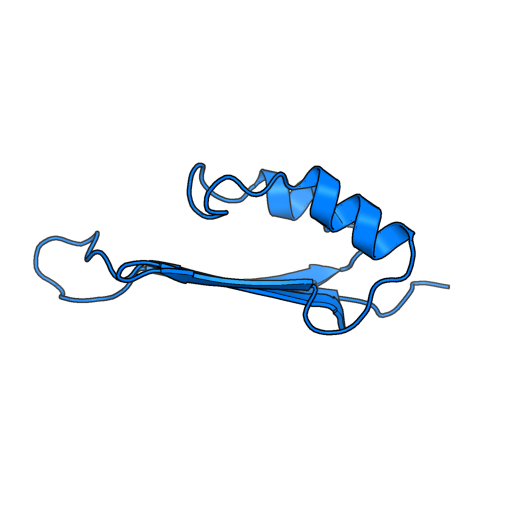94 83 GLU A O 1
#

pLDDT: mean 79.72, std 12.04, range [42.0, 90.56]

Secondary structure (DSSP, 8-state):
-----EEEEEEEE-S--STTT-PPEEEEEEEEGGGHHHHHHTSPTTTTTT--HHHHHHHHHTT--EEEEEEEETTEEEEEEE-

Sequence (83 aa):
MADGRFLCVTVVDHNAVIEQTGEQSYINMRIPVALAEQALRMLPEGKLGGIDPQLIVEMIQEGASGELINLSEEKKTISIRVE